Protein AF-A0A4U9HWB0-F1 (afdb_monomer)

Radius of gyration: 15.79 Å; Cα contacts (8 Å, |Δi|>4): 117; chains: 1; bounding box: 33×34×41 Å

Structure (mmCIF, N/CA/C/O backbone):
data_AF-A0A4U9HWB0-F1
#
_entry.id   AF-A0A4U9HWB0-F1
#
loop_
_atom_site.group_PDB
_atom_site.id
_atom_site.type_symbol
_atom_site.label_atom_id
_atom_site.label_alt_id
_atom_site.label_comp_id
_atom_site.label_asym_id
_atom_site.label_entity_id
_atom_site.label_seq_id
_atom_site.pdbx_PDB_ins_code
_atom_site.Cartn_x
_atom_site.Cartn_y
_atom_site.Cartn_z
_atom_site.occupancy
_atom_site.B_iso_or_equiv
_atom_site.auth_seq_id
_atom_site.auth_comp_id
_atom_site.auth_asym_id
_atom_site.auth_atom_id
_atom_site.pdbx_PDB_model_num
ATOM 1 N N . MET A 1 1 ? 8.000 13.943 3.230 1.00 80.38 1 MET A N 1
ATOM 2 C CA . MET A 1 1 ? 9.174 13.266 2.640 1.00 80.38 1 MET A CA 1
ATOM 3 C C . MET A 1 1 ? 9.222 11.851 3.190 1.00 80.38 1 MET A C 1
ATOM 5 O O . MET A 1 1 ? 9.021 11.708 4.390 1.00 80.38 1 MET A O 1
ATOM 9 N N . ILE A 1 2 ? 9.469 10.843 2.358 1.00 89.06 2 ILE A N 1
ATOM 10 C CA . ILE A 1 2 ? 9.758 9.454 2.766 1.00 89.06 2 ILE A CA 1
ATOM 11 C C . ILE A 1 2 ? 11.028 9.038 2.024 1.00 89.06 2 ILE A C 1
ATOM 13 O O . ILE A 1 2 ? 11.152 9.341 0.841 1.00 89.06 2 ILE A O 1
ATOM 17 N N . ALA A 1 3 ? 11.995 8.433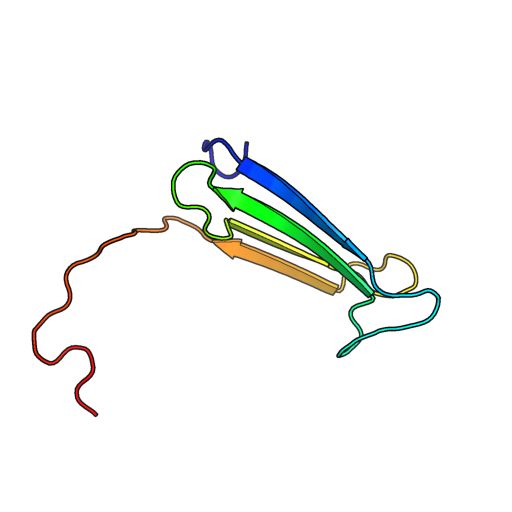 2.722 1.00 83.38 3 ALA A N 1
ATOM 18 C CA . ALA A 1 3 ? 13.287 8.026 2.149 1.00 83.38 3 ALA A CA 1
ATOM 19 C C . ALA A 1 3 ? 13.972 9.124 1.296 1.00 83.38 3 ALA A C 1
ATOM 21 O O . ALA A 1 3 ? 14.498 8.869 0.217 1.00 83.38 3 ALA A O 1
ATOM 22 N N . GLY A 1 4 ? 13.907 10.383 1.749 1.00 85.31 4 GLY A N 1
ATOM 23 C CA . GLY A 1 4 ? 14.499 11.522 1.037 1.00 85.31 4 GLY A CA 1
ATOM 24 C C . GLY A 1 4 ? 13.752 11.982 -0.224 1.00 85.31 4 GLY A C 1
ATOM 25 O O . GLY A 1 4 ? 14.211 12.922 -0.868 1.00 85.31 4 GLY A O 1
ATOM 26 N N . LYS A 1 5 ? 12.590 11.403 -0.559 1.00 85.06 5 LYS A N 1
ATOM 27 C CA . LYS A 1 5 ? 11.761 11.798 -1.711 1.00 85.06 5 LYS A CA 1
ATOM 28 C C . LYS A 1 5 ? 10.464 12.509 -1.294 1.00 85.06 5 LYS A C 1
ATOM 30 O O . LYS A 1 5 ? 9.905 12.210 -0.227 1.00 85.06 5 LYS A O 1
ATOM 35 N N . PRO A 1 6 ? 9.958 13.463 -2.102 1.00 93.06 6 PRO A N 1
ATOM 36 C CA . PRO A 1 6 ? 8.634 14.045 -1.906 1.00 93.06 6 PRO A CA 1
ATOM 37 C C . PRO A 1 6 ? 7.551 12.974 -1.985 1.00 93.06 6 PRO A C 1
ATOM 39 O O . PRO A 1 6 ? 7.541 12.166 -2.909 1.00 93.06 6 PRO A O 1
ATOM 42 N N . ALA A 1 7 ? 6.618 13.002 -1.036 1.00 95.19 7 ALA A N 1
ATOM 43 C CA . ALA A 1 7 ? 5.543 12.025 -0.973 1.00 95.19 7 ALA A CA 1
ATOM 44 C C . ALA A 1 7 ? 4.182 12.691 -0.771 1.00 95.19 7 ALA A C 1
ATOM 46 O O . ALA A 1 7 ? 4.090 13.707 -0.075 1.00 95.19 7 ALA A O 1
ATOM 47 N N . VAL A 1 8 ? 3.148 12.099 -1.366 1.00 97.75 8 VAL A N 1
ATOM 48 C CA . VAL A 1 8 ? 1.733 12.413 -1.130 1.00 97.75 8 VAL A CA 1
ATOM 49 C C . VAL A 1 8 ? 1.186 11.406 -0.127 1.00 97.75 8 VAL A C 1
ATOM 51 O O . VAL A 1 8 ? 1.449 10.216 -0.255 1.00 97.75 8 VAL A O 1
ATOM 54 N N . HIS A 1 9 ? 0.445 11.879 0.870 1.00 97.94 9 HIS A N 1
ATOM 55 C CA . HIS A 1 9 ? -0.131 11.043 1.917 1.00 97.94 9 HIS A CA 1
ATOM 56 C C . HIS A 1 9 ? -1.637 10.860 1.703 1.00 97.94 9 HIS A C 1
ATOM 58 O O . HIS A 1 9 ? -2.338 11.843 1.457 1.00 97.94 9 HIS A O 1
ATOM 64 N N . LEU A 1 10 ? -2.118 9.623 1.813 1.00 98.19 10 LEU A N 1
ATOM 65 C CA . LEU A 1 10 ? -3.523 9.243 1.701 1.00 98.19 10 LEU A CA 1
ATOM 66 C C . LEU A 1 10 ? -3.915 8.369 2.893 1.00 98.19 10 LEU A C 1
ATOM 68 O O . LEU A 1 10 ? -3.307 7.323 3.113 1.00 98.19 10 LEU A O 1
ATOM 72 N N . SER A 1 11 ? -4.979 8.767 3.588 1.00 98.12 11 SER A N 1
ATOM 73 C CA . SER A 1 11 ? -5.642 7.932 4.588 1.00 98.12 11 SER A CA 1
ATOM 74 C C . SER A 1 11 ? -6.857 7.258 3.957 1.00 98.12 11 SER A C 1
ATOM 76 O O . SER A 1 11 ? -7.697 7.921 3.343 1.00 98.12 11 SER A O 1
ATOM 78 N N . VAL A 1 12 ? -6.943 5.939 4.096 1.00 98.06 12 VAL A N 1
ATOM 79 C CA . VAL A 1 12 ? -8.091 5.132 3.674 1.00 98.06 12 VAL A CA 1
ATOM 80 C C . VAL A 1 12 ? -8.708 4.538 4.928 1.00 98.06 12 VAL A C 1
ATOM 82 O O . VAL A 1 12 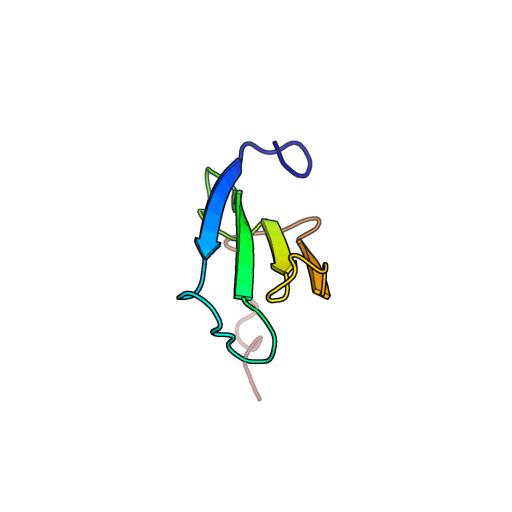? -8.108 3.671 5.559 1.00 98.06 12 VAL A O 1
ATOM 85 N N . VAL A 1 13 ? -9.897 5.013 5.296 1.00 98.12 13 VAL A N 1
ATOM 86 C CA . VAL A 1 13 ? -10.592 4.622 6.529 1.00 98.12 13 VAL A CA 1
ATOM 87 C C . VAL A 1 13 ? -11.843 3.830 6.171 1.00 98.12 13 VAL A C 1
ATOM 89 O O . VAL A 1 13 ? -12.653 4.269 5.353 1.00 98.12 13 VAL A O 1
ATOM 92 N N . GLY A 1 14 ? -11.992 2.653 6.773 1.00 96.69 14 GLY A N 1
ATOM 93 C CA . GLY A 1 14 ? -13.189 1.836 6.646 1.00 96.69 14 GLY A CA 1
ATOM 94 C C . GLY A 1 14 ? -14.397 2.469 7.334 1.00 96.69 14 GLY A C 1
ATOM 95 O O . GLY A 1 14 ? -14.274 3.348 8.185 1.00 96.69 14 GLY A O 1
ATOM 96 N N . ALA A 1 15 ? -15.590 1.985 6.991 1.00 97.06 15 ALA A N 1
ATOM 97 C CA . ALA A 1 15 ? -16.802 2.357 7.712 1.00 97.06 15 ALA A CA 1
ATOM 98 C C . ALA A 1 15 ? -16.701 1.984 9.205 1.00 97.06 15 ALA A C 1
ATOM 100 O O . ALA A 1 15 ? -15.973 1.063 9.589 1.00 97.06 15 ALA A O 1
ATOM 101 N N . GLU A 1 16 ? -17.456 2.688 10.046 1.00 95.81 16 GLU A N 1
ATOM 102 C CA . GLU A 1 16 ? -17.435 2.503 11.497 1.00 95.81 16 GLU A CA 1
ATOM 103 C C . GLU A 1 16 ? -17.678 1.037 11.896 1.00 95.81 16 GLU A C 1
ATOM 105 O O . GLU A 1 16 ? -18.591 0.371 11.399 1.00 95.81 16 GLU A O 1
ATOM 110 N N . GLY A 1 17 ? -16.823 0.511 12.779 1.00 95.44 17 GLY A N 1
ATOM 111 C CA . GLY A 1 17 ? -16.920 -0.869 13.261 1.00 95.44 17 GLY A CA 1
ATOM 112 C C . GLY A 1 17 ? -16.605 -1.946 12.215 1.00 95.44 17 GLY A C 1
ATOM 113 O O . GLY A 1 17 ? -16.817 -3.127 12.491 1.00 95.44 17 GLY A O 1
ATOM 114 N N . LYS A 1 18 ? -16.128 -1.581 11.014 1.00 97.00 18 LYS A N 1
ATOM 115 C CA . LYS A 1 18 ? -15.804 -2.531 9.939 1.00 97.00 18 LYS A CA 1
ATOM 116 C C . LYS A 1 18 ? -14.302 -2.689 9.730 1.00 97.00 18 LYS A C 1
ATOM 118 O O . LYS A 1 18 ? -13.538 -1.729 9.816 1.00 97.00 18 LYS A O 1
ATOM 123 N N . THR A 1 19 ? -13.914 -3.912 9.382 1.00 97.19 19 THR A N 1
ATOM 124 C CA . THR A 1 19 ? -12.574 -4.273 8.914 1.00 97.19 19 THR A CA 1
ATOM 125 C C . THR A 1 19 ? -12.660 -5.119 7.651 1.00 97.19 19 THR A C 1
ATOM 127 O O . THR A 1 19 ? -13.670 -5.783 7.403 1.00 97.19 19 THR A O 1
ATOM 130 N N . VAL A 1 20 ? -11.584 -5.110 6.870 1.00 96.25 20 VAL A N 1
ATOM 131 C CA . VAL A 1 20 ? -11.309 -6.097 5.823 1.00 96.25 20 VAL A CA 1
ATOM 132 C C . VAL A 1 20 ? -9.998 -6.762 6.204 1.00 96.25 20 VAL A C 1
ATOM 134 O O . VAL A 1 20 ? -9.003 -6.071 6.384 1.00 96.25 20 VAL A O 1
ATOM 137 N N . ASP A 1 21 ? -10.026 -8.080 6.396 1.00 95.38 21 ASP A N 1
ATOM 138 C CA . ASP A 1 21 ? -8.869 -8.852 6.866 1.00 95.38 21 ASP A CA 1
ATOM 139 C C . ASP A 1 21 ? -8.178 -8.216 8.094 1.00 95.38 21 ASP A C 1
ATOM 141 O O . ASP A 1 21 ? -6.996 -7.892 8.100 1.00 95.38 21 ASP A O 1
ATOM 145 N N . ALA A 1 22 ? -8.976 -7.929 9.130 1.00 96.62 22 ALA A N 1
ATOM 146 C CA . ALA A 1 22 ? -8.589 -7.228 10.363 1.00 96.62 22 ALA A CA 1
ATOM 147 C C . ALA A 1 22 ? -8.147 -5.753 10.223 1.00 96.62 22 ALA A C 1
ATOM 149 O O . ALA A 1 22 ? -8.090 -5.055 11.239 1.00 96.62 22 ALA A O 1
ATOM 150 N N . VAL A 1 23 ? -7.928 -5.233 9.013 1.00 98.19 23 VAL A N 1
ATOM 151 C CA . VAL A 1 23 ? -7.547 -3.831 8.797 1.00 98.19 23 VAL A CA 1
ATOM 152 C C . VAL A 1 23 ? -8.776 -2.923 8.747 1.00 98.19 23 VAL A C 1
ATOM 154 O O . VAL A 1 23 ? -9.730 -3.168 8.011 1.00 98.19 23 VAL A O 1
ATOM 157 N N . HIS A 1 24 ? -8.745 -1.847 9.530 1.00 98.38 24 HIS A N 1
ATOM 158 C CA . HIS A 1 24 ? -9.733 -0.767 9.527 1.00 98.38 24 HIS A CA 1
ATOM 159 C C . HIS A 1 24 ? -9.242 0.470 8.768 1.00 98.38 24 HIS A C 1
ATOM 161 O O . HIS A 1 24 ? -10.032 1.150 8.115 1.00 98.38 24 HIS A O 1
ATOM 167 N N . ARG A 1 25 ? -7.945 0.783 8.860 1.00 98.56 25 ARG A N 1
ATOM 168 C CA . ARG A 1 25 ? -7.363 1.981 8.253 1.00 98.56 25 ARG A CA 1
ATOM 169 C C . ARG A 1 25 ? -6.007 1.688 7.636 1.00 98.56 25 ARG A C 1
ATOM 171 O O . ARG A 1 25 ? -5.175 1.039 8.266 1.00 98.56 25 ARG A O 1
ATOM 178 N N . TYR A 1 26 ? -5.770 2.245 6.457 1.00 98.44 26 TYR A N 1
ATOM 179 C CA . TYR A 1 26 ? -4.440 2.357 5.875 1.00 98.44 26 TYR A CA 1
ATOM 180 C C . TYR A 1 26 ? -3.999 3.814 5.835 1.00 98.44 26 TYR A C 1
ATOM 182 O O . TYR A 1 26 ? -4.771 4.695 5.468 1.00 98.44 26 TYR A O 1
ATOM 190 N N . GLU A 1 27 ? -2.734 4.043 6.149 1.00 98.50 27 GLU A N 1
ATOM 191 C CA . GLU A 1 27 ? -2.020 5.266 5.801 1.00 98.50 27 GLU A CA 1
ATOM 192 C C . GLU A 1 27 ? -1.017 4.910 4.703 1.00 98.50 27 GLU A C 1
ATOM 194 O O . GLU A 1 27 ? -0.201 3.996 4.869 1.00 98.50 27 GLU A O 1
ATOM 199 N N . VAL A 1 28 ? -1.098 5.589 3.562 1.00 98.38 28 VAL A N 1
ATOM 200 C CA . VAL A 1 28 ? -0.285 5.292 2.379 1.00 98.38 28 VAL A CA 1
ATOM 201 C C . VAL A 1 28 ? 0.461 6.541 1.944 1.00 98.38 28 VAL A C 1
ATOM 203 O O . VAL A 1 28 ? -0.126 7.604 1.747 1.00 98.38 28 VAL A O 1
ATOM 206 N N . TRP A 1 29 ? 1.769 6.408 1.755 1.00 98.00 29 TRP A N 1
ATOM 207 C CA . TRP A 1 29 ? 2.615 7.453 1.198 1.00 98.00 29 TRP A CA 1
ATOM 208 C C . TRP A 1 29 ? 3.045 7.057 -0.202 1.00 98.00 29 TRP A C 1
ATOM 210 O O . TRP A 1 29 ? 3.730 6.053 -0.381 1.00 98.00 29 TRP A O 1
ATOM 220 N N . PHE A 1 30 ? 2.701 7.876 -1.183 1.00 96.31 30 PHE A N 1
ATOM 221 C CA . PHE A 1 30 ? 3.072 7.691 -2.578 1.00 96.31 30 PHE A CA 1
ATOM 222 C C . PHE A 1 30 ? 4.240 8.594 -2.936 1.00 96.31 30 PHE A C 1
ATOM 224 O O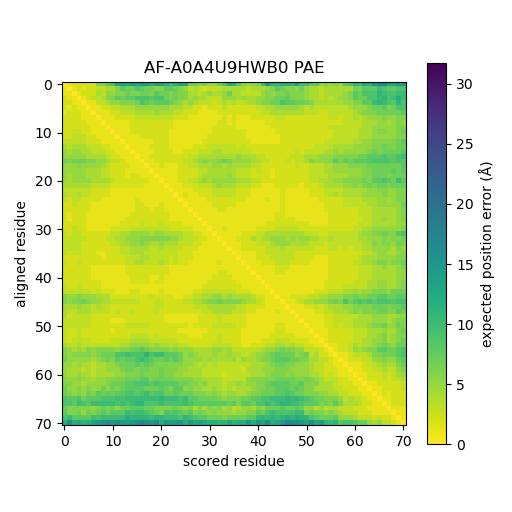 . PHE A 1 30 ? 4.234 9.769 -2.570 1.00 96.31 30 PHE A O 1
ATOM 231 N N . ASP A 1 31 ? 5.216 8.082 -3.680 1.00 93.94 31 ASP A N 1
ATOM 232 C CA . ASP A 1 31 ? 6.222 8.930 -4.316 1.00 93.94 31 ASP A CA 1
ATOM 233 C C . ASP A 1 31 ? 5.531 9.902 -5.282 1.00 93.94 31 ASP A C 1
ATOM 235 O O . ASP A 1 31 ? 4.756 9.492 -6.147 1.00 93.94 31 ASP A O 1
ATOM 239 N N . LYS A 1 32 ? 5.791 11.205 -5.135 1.00 92.38 32 LYS A N 1
ATOM 240 C CA . LYS A 1 32 ? 5.047 12.240 -5.874 1.00 92.38 32 LYS A CA 1
ATOM 241 C C . LYS A 1 32 ? 5.266 12.167 -7.390 1.00 92.38 32 LYS A C 1
ATOM 243 O O . LYS A 1 32 ? 4.418 12.642 -8.139 1.00 92.38 32 LYS A O 1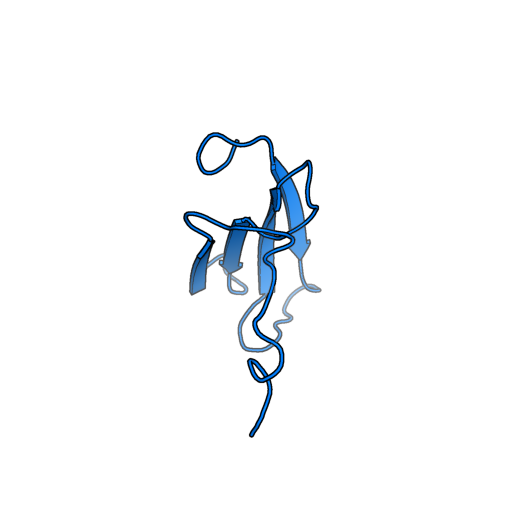
ATOM 248 N N . GLN A 1 33 ? 6.402 11.632 -7.837 1.00 90.88 33 GLN A N 1
ATOM 249 C CA . GLN A 1 33 ? 6.762 11.601 -9.252 1.00 90.88 33 GLN A CA 1
ATOM 250 C C . GLN A 1 33 ? 6.195 10.369 -9.964 1.00 90.88 33 GLN A C 1
ATOM 252 O O . GLN A 1 33 ? 5.640 10.495 -11.050 1.00 90.88 33 GLN A O 1
ATOM 257 N N . SER A 1 34 ? 6.346 9.189 -9.365 1.00 91.25 34 SER A N 1
ATOM 258 C CA . SER A 1 34 ? 5.905 7.914 -9.944 1.00 91.25 34 SER A CA 1
ATOM 259 C C . SER A 1 34 ? 4.469 7.539 -9.582 1.00 91.25 34 SER A C 1
ATOM 261 O O . SER A 1 34 ? 3.866 6.727 -10.278 1.00 91.25 34 SER A O 1
ATOM 263 N N . GLY A 1 35 ? 3.921 8.093 -8.497 1.00 93.12 35 GLY A N 1
ATOM 264 C CA . GLY A 1 35 ? 2.611 7.710 -7.969 1.00 93.12 35 GLY A CA 1
ATOM 265 C C . GLY A 1 35 ? 2.582 6.321 -7.326 1.00 93.12 35 GLY A C 1
ATOM 266 O O . GLY A 1 35 ? 1.508 5.848 -6.972 1.00 93.12 35 GLY A O 1
ATOM 267 N N . LEU A 1 36 ? 3.733 5.659 -7.165 1.00 93.62 36 LEU A N 1
ATOM 268 C CA . LEU A 1 36 ? 3.824 4.341 -6.538 1.00 93.62 36 LEU A CA 1
ATOM 269 C C . LEU A 1 36 ? 3.885 4.457 -5.006 1.00 93.62 36 LEU A C 1
ATOM 271 O O . LEU A 1 36 ? 4.491 5.407 -4.493 1.00 93.62 36 LEU A O 1
ATOM 275 N N . PRO A 1 37 ? 3.293 3.507 -4.256 1.00 95.12 37 PRO A N 1
ATOM 276 C CA . PRO A 1 37 ? 3.438 3.459 -2.806 1.00 95.12 37 PRO A CA 1
ATOM 277 C C . PRO A 1 37 ? 4.914 3.332 -2.413 1.00 95.12 37 PRO A C 1
ATOM 279 O O . PRO A 1 37 ? 5.655 2.548 -2.987 1.00 95.12 37 PRO A O 1
ATOM 282 N N . THR A 1 38 ? 5.340 4.090 -1.410 1.00 95.81 38 THR A N 1
ATOM 283 C CA . THR A 1 38 ? 6.682 4.008 -0.803 1.00 95.81 38 THR A CA 1
ATOM 284 C C . THR A 1 38 ? 6.625 3.557 0.644 1.00 95.81 38 THR A C 1
ATOM 286 O O . THR A 1 38 ? 7.560 2.933 1.136 1.00 95.81 38 THR A O 1
ATOM 289 N N . LYS A 1 39 ? 5.512 3.839 1.321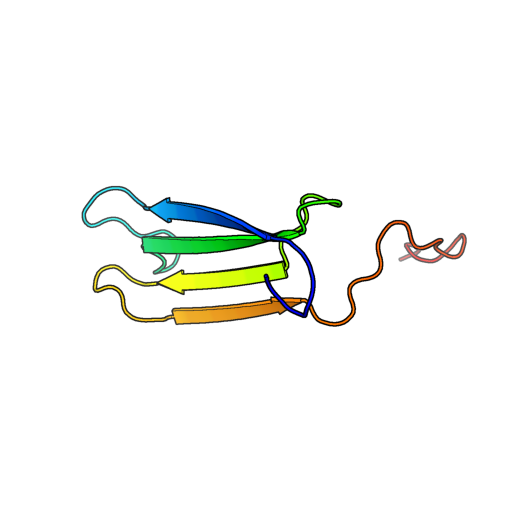 1.00 97.44 39 LYS A N 1
ATOM 290 C CA . LYS A 1 39 ? 5.217 3.341 2.656 1.00 97.44 39 LYS A CA 1
ATOM 291 C C . LYS A 1 39 ? 3.729 3.051 2.760 1.00 97.44 39 LYS A C 1
ATOM 293 O O . LYS A 1 39 ? 2.917 3.849 2.293 1.00 97.44 39 LYS A O 1
ATOM 298 N N . VAL A 1 40 ? 3.388 1.951 3.412 1.00 98.06 40 VAL A N 1
ATOM 299 C CA . VAL A 1 40 ? 2.023 1.611 3.809 1.00 98.06 40 VAL A CA 1
ATOM 300 C C . VAL A 1 40 ? 2.050 1.243 5.282 1.00 98.06 40 VAL A C 1
ATOM 302 O O . VAL A 1 40 ? 2.927 0.502 5.723 1.00 98.06 40 VAL A O 1
ATOM 305 N N . VAL A 1 41 ? 1.105 1.769 6.048 1.00 98.56 41 VAL A N 1
ATOM 306 C CA . VAL A 1 41 ? 0.880 1.369 7.436 1.00 98.56 41 VAL A CA 1
ATOM 307 C C . VAL A 1 41 ? -0.573 0.958 7.582 1.00 98.56 41 VAL A C 1
ATOM 309 O O . VAL A 1 41 ? -1.459 1.703 7.166 1.00 98.56 41 VAL A O 1
ATOM 312 N N . SER A 1 42 ? -0.819 -0.209 8.165 1.00 98.56 42 SER A N 1
ATOM 313 C CA . SER A 1 42 ? -2.164 -0.724 8.412 1.00 98.56 42 SER A CA 1
ATOM 314 C C . SER A 1 42 ? -2.498 -0.694 9.900 1.00 98.56 42 SER A C 1
ATOM 316 O O . SER A 1 42 ? -1.649 -0.933 10.764 1.00 98.56 42 SER A O 1
ATOM 318 N N . TYR A 1 43 ? -3.756 -0.386 10.200 1.00 98.75 43 TYR A N 1
ATOM 319 C CA . TYR A 1 43 ? -4.277 -0.272 11.555 1.00 98.75 43 TYR A CA 1
ATOM 320 C C . TYR A 1 43 ? -5.598 -1.028 11.709 1.00 98.75 43 TYR A C 1
ATOM 322 O O . TYR A 1 43 ? -6.432 -1.009 10.803 1.00 98.75 43 TYR A O 1
ATOM 330 N N . GLY A 1 44 ? -5.810 -1.644 12.872 1.00 98.31 44 GLY A N 1
ATOM 331 C CA . GLY A 1 44 ? -7.083 -2.231 13.294 1.00 98.31 44 GLY A CA 1
ATOM 332 C C . GLY A 1 44 ? -8.090 -1.189 13.800 1.00 98.31 44 GLY A C 1
ATOM 333 O O . GLY A 1 44 ? -7.821 0.014 13.796 1.00 98.31 44 GLY A O 1
ATOM 334 N N . LEU A 1 45 ? -9.267 -1.655 14.235 1.00 96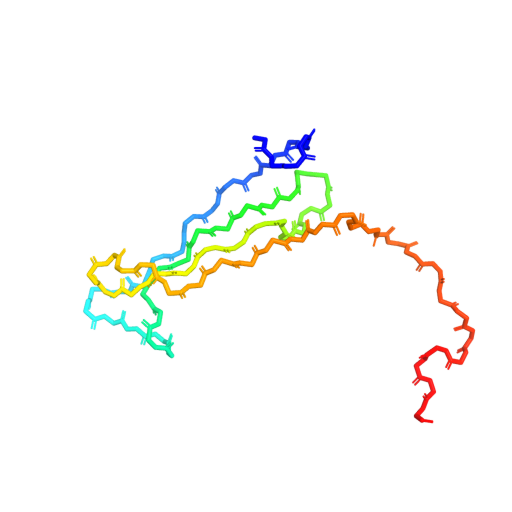.12 45 LEU A N 1
ATOM 335 C CA . LEU A 1 45 ? -10.406 -0.814 14.653 1.00 96.12 45 LEU A CA 1
ATOM 336 C C . LEU A 1 45 ? -10.108 0.140 15.814 1.00 96.12 45 LEU A C 1
ATOM 338 O O . LEU A 1 45 ? -10.613 1.255 15.851 1.00 96.12 45 LEU A O 1
ATOM 342 N N . ASP A 1 46 ? -9.276 -0.289 16.748 1.00 94.31 46 ASP A N 1
ATOM 343 C CA . ASP A 1 46 ? -8.823 0.464 17.920 1.00 94.31 46 ASP A CA 1
ATOM 344 C C . ASP A 1 46 ? -7.596 1.344 17.618 1.00 94.31 46 ASP A C 1
ATOM 346 O O . ASP A 1 46 ? -6.943 1.859 18.524 1.00 94.31 46 ASP A O 1
ATOM 350 N N . GLY A 1 47 ? -7.243 1.497 16.338 1.00 95.75 47 GLY A N 1
ATOM 351 C CA . GLY A 1 47 ? -6.015 2.164 15.929 1.00 95.75 47 GLY A CA 1
ATOM 352 C C . GLY A 1 47 ? -4.755 1.354 16.238 1.00 95.75 47 GLY A C 1
ATOM 353 O O . GLY A 1 47 ? -3.656 1.899 16.104 1.00 95.75 47 GLY A O 1
ATOM 354 N N . LYS A 1 48 ? -4.877 0.073 16.616 1.00 97.31 48 LYS A N 1
ATOM 355 C CA . LYS A 1 48 ? -3.736 -0.828 16.787 1.00 97.31 48 LYS A CA 1
ATOM 356 C C . LYS A 1 48 ? -2.957 -0.924 15.485 1.00 97.31 48 LYS A C 1
ATOM 358 O O . LYS A 1 48 ? -3.521 -1.276 14.455 1.00 97.31 48 LYS A O 1
ATOM 363 N N . LEU A 1 49 ? -1.656 -0.663 15.542 1.00 98.31 49 LEU A N 1
ATOM 364 C CA . LEU A 1 49 ? -0.746 -0.922 14.432 1.00 98.31 49 LEU A CA 1
ATOM 365 C C . LEU A 1 49 ? -0.726 -2.424 14.122 1.00 98.31 49 LEU A C 1
ATOM 367 O O . LEU A 1 49 ? -0.488 -3.233 15.021 1.00 98.31 49 LEU A O 1
ATOM 371 N N . LEU A 1 50 ? -0.966 -2.782 12.864 1.00 98.38 50 LEU A N 1
ATOM 372 C CA . LEU A 1 50 ? -0.932 -4.170 12.405 1.00 98.38 50 LEU A CA 1
ATOM 373 C C . LEU A 1 50 ? 0.348 -4.449 11.620 1.00 98.38 50 LEU A C 1
ATOM 375 O O . LEU A 1 50 ? 1.087 -5.363 11.969 1.00 98.38 50 LEU A O 1
ATOM 379 N N . GLU A 1 51 ? 0.641 -3.632 10.611 1.00 98.06 51 GLU A N 1
ATOM 380 C CA . GLU A 1 51 ? 1.801 -3.821 9.743 1.00 98.06 51 GLU A CA 1
ATOM 381 C C . GLU A 1 51 ? 2.372 -2.480 9.269 1.00 98.06 51 GLU A C 1
ATOM 383 O O . GLU A 1 51 ? 1.679 -1.463 9.178 1.00 98.06 51 GLU A O 1
ATOM 388 N N . THR A 1 52 ? 3.666 -2.476 8.952 1.00 98.00 52 THR A N 1
ATOM 389 C CA . THR A 1 52 ? 4.308 -1.420 8.171 1.00 98.00 52 THR A CA 1
ATOM 390 C C . THR A 1 52 ? 5.104 -2.049 7.039 1.00 98.00 52 THR A C 1
ATOM 392 O O . THR A 1 52 ? 6.008 -2.841 7.287 1.00 98.00 52 THR A O 1
ATOM 395 N N . VAL A 1 53 ? 4.812 -1.633 5.811 1.00 96.38 53 VAL A N 1
ATOM 396 C CA . VAL A 1 53 ? 5.582 -1.981 4.617 1.00 96.38 53 VAL A CA 1
ATOM 397 C C . VAL A 1 53 ? 6.307 -0.731 4.135 1.00 96.38 53 VAL A C 1
ATOM 399 O O . VAL A 1 53 ? 5.701 0.332 3.985 1.00 96.38 53 VAL A O 1
ATOM 402 N N . MET A 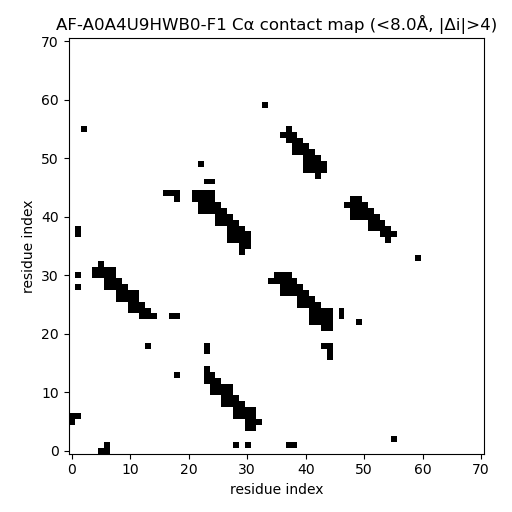1 54 ? 7.611 -0.852 3.895 1.00 94.88 54 MET A N 1
ATOM 403 C CA . MET A 1 54 ? 8.449 0.206 3.335 1.00 94.88 54 MET A CA 1
ATOM 404 C C . MET A 1 54 ? 9.092 -0.302 2.050 1.00 94.88 54 MET A C 1
ATOM 406 O O . MET A 1 54 ? 9.698 -1.371 2.043 1.00 94.88 54 MET A O 1
ATOM 410 N N . MET A 1 55 ? 8.988 0.472 0.973 1.00 91.81 55 MET A N 1
ATOM 411 C CA . MET A 1 55 ? 9.752 0.213 -0.240 1.00 91.81 55 MET A CA 1
ATOM 412 C C . MET A 1 55 ? 11.077 0.959 -0.180 1.00 91.81 55 MET A C 1
ATOM 414 O O . MET A 1 55 ? 11.125 2.191 -0.214 1.00 91.81 55 MET A O 1
ATOM 418 N N . GLU A 1 56 ? 12.161 0.197 -0.139 1.00 86.44 56 GLU A N 1
ATOM 419 C CA . GLU A 1 56 ? 13.518 0.723 -0.194 1.00 86.44 56 GLU A CA 1
ATOM 420 C C . GLU A 1 56 ? 14.097 0.589 -1.605 1.00 86.44 56 GLU A C 1
ATOM 422 O O . GLU A 1 56 ? 13.757 -0.329 -2.347 1.00 86.44 56 GLU A O 1
ATOM 427 N N . ALA A 1 57 ? 14.957 1.538 -1.990 1.00 85.00 57 ALA A N 1
ATOM 428 C CA . ALA A 1 57 ? 15.722 1.514 -3.244 1.00 85.00 57 ALA A CA 1
ATOM 429 C C . ALA A 1 57 ? 14.907 1.203 -4.528 1.00 85.00 57 ALA A C 1
ATOM 431 O O . ALA A 1 57 ? 15.419 0.603 -5.474 1.00 85.00 57 ALA A O 1
ATOM 432 N N . MET A 1 58 ? 13.642 1.639 -4.586 1.00 84.25 58 MET A N 1
ATOM 433 C CA . MET A 1 58 ? 12.751 1.371 -5.719 1.00 84.25 58 MET A CA 1
ATOM 434 C C . MET A 1 58 ? 13.324 1.891 -7.044 1.00 84.25 58 MET A C 1
ATOM 436 O O . MET A 1 58 ? 13.619 3.082 -7.184 1.00 84.25 58 MET A O 1
ATOM 440 N N . SER A 1 59 ? 13.388 0.995 -8.030 1.00 88.00 59 SER A N 1
ATOM 441 C CA . SER A 1 59 ? 13.698 1.304 -9.426 1.00 88.00 59 SER A CA 1
ATOM 442 C C . SER A 1 59 ? 12.451 1.114 -10.288 1.00 88.00 59 SER A C 1
ATOM 444 O O . SER A 1 59 ? 11.797 0.078 -10.224 1.00 88.00 59 SER A O 1
ATOM 446 N N . VAL A 1 60 ? 12.118 2.127 -11.088 1.00 87.62 60 VAL A N 1
ATOM 447 C CA . VAL A 1 60 ? 10.920 2.166 -11.944 1.00 87.62 60 VAL A CA 1
ATOM 448 C C . VAL A 1 60 ? 11.366 2.185 -13.405 1.00 87.62 60 VAL A C 1
ATOM 450 O O . VAL A 1 60 ? 12.422 2.734 -13.713 1.00 87.62 60 VAL A O 1
ATOM 453 N N . ASN A 1 61 ? 10.570 1.599 -14.304 1.00 89.56 61 ASN A N 1
ATOM 454 C CA . ASN A 1 61 ? 10.887 1.466 -15.734 1.00 89.56 61 ASN A CA 1
ATOM 455 C C . ASN A 1 61 ? 12.173 0.666 -16.008 1.00 89.56 61 ASN A C 1
ATOM 457 O O . ASN A 1 61 ? 12.933 0.975 -16.929 1.00 89.56 61 ASN A O 1
ATOM 461 N N . VAL A 1 62 ? 12.425 -0.366 -15.200 1.00 91.88 62 VAL A N 1
ATOM 462 C CA . VAL A 1 62 ? 13.532 -1.297 -15.433 1.00 91.88 62 VAL A CA 1
ATOM 463 C C . VAL A 1 62 ? 13.293 -2.091 -16.717 1.00 91.88 62 VAL A C 1
ATOM 465 O O . VAL A 1 62 ? 12.167 -2.476 -17.028 1.00 91.88 62 VAL A O 1
ATOM 468 N N . ARG A 1 63 ? 14.357 -2.325 -17.488 1.00 94.94 63 ARG A N 1
ATOM 469 C CA . ARG A 1 63 ? 14.291 -3.187 -18.671 1.00 94.94 63 ARG A CA 1
ATOM 470 C C . ARG A 1 63 ? 14.472 -4.631 -18.239 1.00 94.94 63 ARG A C 1
ATOM 472 O O . ARG A 1 63 ? 15.464 -4.956 -17.592 1.00 94.94 63 ARG A O 1
ATOM 479 N N . PHE A 1 64 ? 13.540 -5.479 -18.642 1.00 94.50 64 PHE A N 1
ATOM 480 C CA . PHE A 1 64 ? 13.636 -6.912 -18.424 1.00 94.50 64 PHE A CA 1
ATOM 481 C C . PHE A 1 64 ? 14.329 -7.603 -19.609 1.00 94.50 64 PHE A C 1
ATOM 483 O O . PHE A 1 64 ? 14.166 -7.159 -20.751 1.00 94.50 64 PHE A O 1
ATOM 490 N N . PRO A 1 65 ? 15.098 -8.679 -19.368 1.00 95.69 65 PRO A N 1
ATOM 491 C CA . PRO A 1 65 ? 15.497 -9.616 -20.417 1.00 95.69 65 PRO A CA 1
ATOM 492 C C . PRO A 1 65 ? 14.276 -10.220 -21.142 1.00 95.69 65 PRO A C 1
ATOM 494 O O . PRO A 1 65 ? 13.210 -10.306 -20.529 1.00 95.69 65 PRO A O 1
ATOM 497 N N . PRO A 1 66 ? 14.414 -10.679 -22.404 1.00 94.50 66 PRO A N 1
ATOM 498 C CA . PRO A 1 66 ? 13.299 -11.231 -23.186 1.00 94.50 66 PRO A CA 1
ATOM 499 C C . PRO A 1 66 ? 12.520 -12.351 -22.479 1.00 94.50 66 PRO A C 1
ATOM 501 O O . PRO A 1 66 ? 11.296 -12.376 -22.549 1.00 94.50 66 PRO A O 1
ATOM 504 N N . ASP A 1 67 ? 13.222 -13.203 -21.728 1.00 95.19 67 ASP A N 1
ATOM 505 C CA . ASP A 1 67 ? 12.651 -14.387 -21.074 1.00 95.19 67 ASP A CA 1
ATOM 506 C C . ASP A 1 67 ? 12.416 -14.187 -19.568 1.00 95.19 67 ASP A C 1
ATOM 508 O O . ASP A 1 67 ? 12.253 -15.148 -18.824 1.00 95.19 67 ASP A O 1
ATOM 512 N N . PHE A 1 68 ? 12.400 -12.940 -19.081 1.00 96.06 68 PHE A N 1
ATOM 513 C CA . PHE A 1 68 ? 12.260 -12.651 -17.645 1.00 96.06 68 PHE A CA 1
ATOM 514 C C . PHE A 1 68 ? 10.965 -13.200 -17.027 1.00 96.06 68 PHE A C 1
ATOM 516 O O . PHE A 1 68 ? 10.947 -13.551 -15.852 1.00 96.06 68 PHE A O 1
ATOM 523 N N . PHE A 1 69 ? 9.890 -13.264 -17.816 1.00 94.69 69 PHE A N 1
ATOM 524 C CA . PHE A 1 69 ? 8.594 -13.813 -17.404 1.00 94.69 69 PHE A CA 1
ATOM 525 C C . PHE A 1 69 ? 8.314 -15.194 -18.015 1.00 94.69 69 PHE A C 1
ATOM 527 O O . PHE A 1 69 ? 7.163 -15.635 -18.005 1.00 94.69 69 PHE A O 1
ATOM 534 N N . ALA A 1 70 ? 9.324 -15.854 -18.592 1.00 93.56 70 ALA A N 1
ATOM 535 C CA . ALA A 1 70 ? 9.160 -17.228 -19.046 1.00 93.56 70 ALA A CA 1
ATOM 536 C C . ALA A 1 70 ? 8.890 -18.142 -17.825 1.00 93.56 70 ALA A C 1
ATOM 538 O O . ALA A 1 70 ? 9.534 -17.941 -16.793 1.00 93.56 70 ALA A O 1
ATOM 539 N N . PRO A 1 71 ? 7.927 -19.083 -17.912 1.00 85.19 71 PRO A N 1
ATOM 540 C CA . PRO A 1 71 ? 7.608 -20.015 -16.827 1.00 85.19 71 PRO A CA 1
ATOM 541 C C . PRO A 1 71 ? 8.774 -20.909 -16.396 1.00 85.19 71 PRO A C 1
ATOM 543 O O . PRO A 1 71 ? 9.584 -21.289 -17.274 1.00 85.19 71 PRO A O 1
#

Organism: NCBI:txid83655

pLDDT: mean 94.42, std 4.47, range [80.38, 98.75]

InterPro domains:
  IPR033434 MucB/RseB, N-terminal [PF0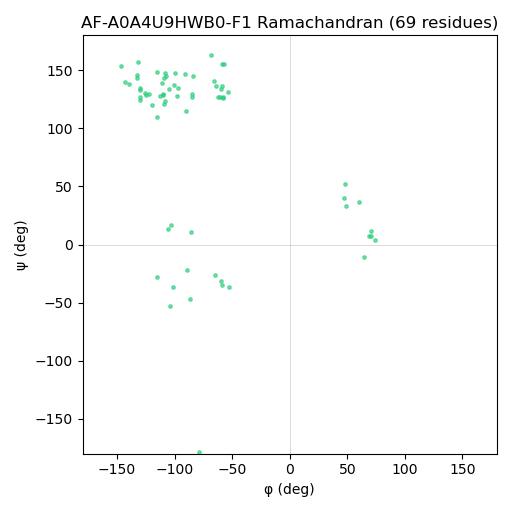3888] (24-65)

Solvent-accessible surface area (backbone atoms only — not comparable to full-atom values): 4453 Å² total; per-residue (Å²): 105,56,97,90,36,63,49,47,80,48,79,47,73,51,60,89,99,41,62,61,95,68,35,18,32,38,44,37,30,21,33,65,86,79,66,45,75,37,34,39,35,34,17,26,85,87,65,45,80,73,50,76,52,73,62,72,90,81,78,78,90,74,85,74,62,96,62,70,82,58,132

Mean predicted aligned error: 3.67 Å

Sequence (71 aa):
MIAGKPAVHLSVVGAEGKTVDAVHRYEVWFDKQSGLPTKVVSYGLDGKLLETVMMEAMSVNVRFPPDFFAP

Foldseek 3Di:
DPPPADWDWDKDAADQPDDDVQFGIKIFIARPPPRHTQKIWTAGNVRHTDDIDGDPPDDPPDDDDPCNVPD

Secondary structure (DSSP, 8-state):
-BTTB-EEEEEEEPSTT--BTTB-EEEEEEETTT--EEEEEEE-TT--EEEEEE--S---SPPPPTTTT--

Nearest PDB structures (foldseek):
  3bk5-assembly1_A  TM=8.438E-01  e=2.952E-02  Vibrio parahaemolyticus RIMD 2210633
  7rag-assembly1_A-2  TM=7.110E-01  e=5.337E-02  Clostridioides difficile
  2v43-assembly1_B  TM=7.717E-01  e=1.550E-01  Escherichia coli BL21(DE3)
  4z48-assembly2_B  TM=8.720E-01  e=4.775E-01  Desulfovibrio pi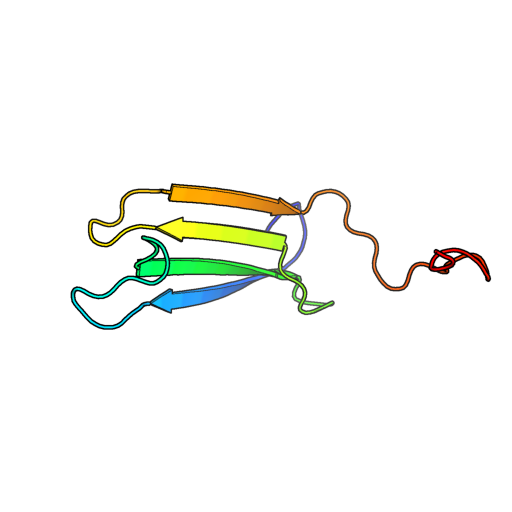ger ATCC 29098
  4mxt-assembly1_A-2  TM=6.908E-01  e=8.137E-01  Bacteroides uniformis ATCC 8492